Protein AF-J3ND86-F1 (afdb_monomer_lite)

Secondary structure (DSSP, 8-state):
----------GGGS-TT--EEEEEE-TT-HHHHHHHHHHHHT-TT--EEEEEE----SPPS--HHHHTT--

InterPro domains:
  IPR055411 F-box/LRR-repeat protein 15/At3g58940/PEG3-like, LRR domain [PF24758] (4-51)

Foldseek 3Di:
DDDDPDPPPDPVQADAPAQEEEDEAAQLDLVRVVVVVVVVVSHPNHNYYHYHYDYDPDRRPDDPVNVVPPD

Structure (mmCIF, N/CA/C/O backbone):
data_AF-J3ND86-F1
#
_entry.id   AF-J3ND86-F1
#
loop_
_atom_site.group_PDB
_atom_site.id
_atom_site.type_symbol
_atom_site.label_atom_id
_atom_site.label_alt_id
_atom_site.label_comp_id
_atom_site.label_asym_id
_atom_site.label_entity_id
_atom_site.label_seq_id
_atom_site.pdbx_PDB_ins_code
_atom_site.Cartn_x
_atom_site.Cartn_y
_atom_site.Cartn_z
_atom_site.occupancy
_atom_site.B_iso_or_equiv
_atom_site.auth_seq_id
_atom_site.auth_comp_id
_atom_site.auth_asym_id
_atom_site.auth_atom_id
_atom_site.pdbx_PDB_model_num
ATOM 1 N N . MET A 1 1 ? 23.976 -17.010 17.874 1.00 38.66 1 MET A N 1
ATOM 2 C CA . MET A 1 1 ? 22.568 -17.045 17.435 1.00 38.66 1 MET A CA 1
ATOM 3 C C . MET A 1 1 ? 22.206 -15.615 17.094 1.00 38.66 1 MET A C 1
ATOM 5 O O . MET A 1 1 ? 22.242 -14.780 17.984 1.00 38.66 1 MET A O 1
ATOM 9 N N . ALA A 1 2 ? 22.093 -15.298 15.809 1.00 51.6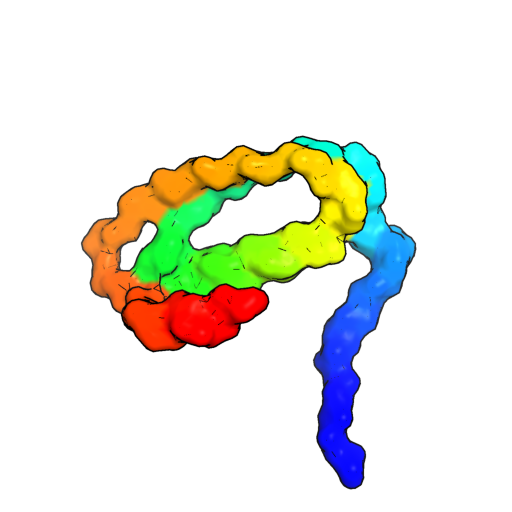2 2 ALA A N 1
ATOM 10 C CA . ALA A 1 2 ? 21.900 -13.929 15.347 1.00 51.62 2 ALA A CA 1
ATOM 11 C C . ALA A 1 2 ? 20.455 -13.733 14.881 1.00 51.62 2 ALA A C 1
ATOM 13 O O . ALA A 1 2 ? 19.929 -14.632 14.228 1.00 51.62 2 ALA A O 1
ATOM 14 N N . ARG A 1 3 ? 19.961 -12.501 15.091 1.00 54.06 3 ARG A N 1
ATOM 15 C CA . ARG A 1 3 ? 18.781 -11.855 14.474 1.00 54.06 3 ARG A CA 1
ATOM 16 C C . ARG A 1 3 ? 17.458 -12.302 15.115 1.00 54.06 3 ARG A C 1
ATOM 18 O O . ARG A 1 3 ? 17.314 -13.464 15.447 1.00 54.06 3 ARG A O 1
ATOM 25 N N . GLU A 1 4 ? 16.528 -11.412 15.448 1.00 47.38 4 GLU A N 1
ATOM 26 C CA . GLU A 1 4 ? 15.960 -10.353 14.607 1.00 47.38 4 GLU A CA 1
ATOM 27 C C . GLU A 1 4 ? 15.811 -9.006 15.346 1.00 47.38 4 GLU A C 1
ATOM 29 O O . GLU A 1 4 ? 15.071 -8.898 16.320 1.00 47.38 4 GLU A O 1
ATOM 34 N N . ASP A 1 5 ? 16.441 -7.943 14.836 1.00 49.75 5 ASP A N 1
ATOM 35 C CA . ASP A 1 5 ? 16.070 -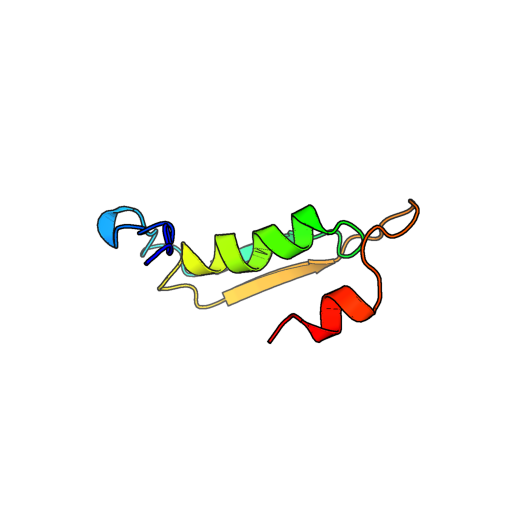6.555 15.151 1.00 49.75 5 ASP A CA 1
ATOM 36 C C . ASP A 1 5 ? 14.833 -6.176 14.320 1.00 49.75 5 ASP A C 1
ATOM 38 O O . ASP A 1 5 ? 14.888 -5.395 13.367 1.00 49.75 5 ASP A O 1
ATOM 42 N N . GLY A 1 6 ? 13.702 -6.804 14.640 1.00 57.44 6 GLY A N 1
ATOM 43 C CA . GLY A 1 6 ? 12.400 -6.364 14.163 1.00 57.44 6 GLY A CA 1
ATOM 44 C C . GLY A 1 6 ? 12.061 -5.041 14.839 1.00 57.44 6 GLY A C 1
ATOM 45 O O . GLY A 1 6 ? 12.095 -4.945 16.064 1.00 57.44 6 GLY A O 1
ATOM 46 N N . ILE A 1 7 ? 11.751 -4.011 14.050 1.00 60.78 7 ILE A N 1
ATOM 47 C CA . ILE A 1 7 ? 11.313 -2.701 14.545 1.00 60.78 7 ILE A CA 1
ATOM 48 C C . ILE A 1 7 ? 10.109 -2.933 15.473 1.00 60.78 7 ILE A C 1
ATOM 50 O O . ILE A 1 7 ? 8.997 -3.188 15.009 1.00 60.78 7 ILE A O 1
ATOM 54 N N . ASN A 1 8 ? 10.331 -2.888 16.788 1.00 58.72 8 ASN A N 1
ATOM 55 C CA . ASN A 1 8 ? 9.278 -3.022 17.785 1.00 58.72 8 ASN A CA 1
ATOM 56 C C . ASN A 1 8 ? 8.511 -1.697 17.822 1.00 58.72 8 ASN A C 1
ATOM 58 O O . ASN A 1 8 ? 8.837 -0.787 18.583 1.00 58.72 8 ASN A O 1
ATOM 62 N N . VAL A 1 9 ? 7.535 -1.548 16.924 1.00 56.78 9 VAL A N 1
ATOM 63 C CA . VAL A 1 9 ? 6.613 -0.412 16.957 1.00 56.78 9 VAL A CA 1
ATOM 64 C C . VAL A 1 9 ? 5.793 -0.558 18.234 1.00 56.78 9 VAL A C 1
ATOM 66 O O . VAL A 1 9 ? 4.872 -1.372 18.299 1.00 56.78 9 VAL A O 1
ATOM 69 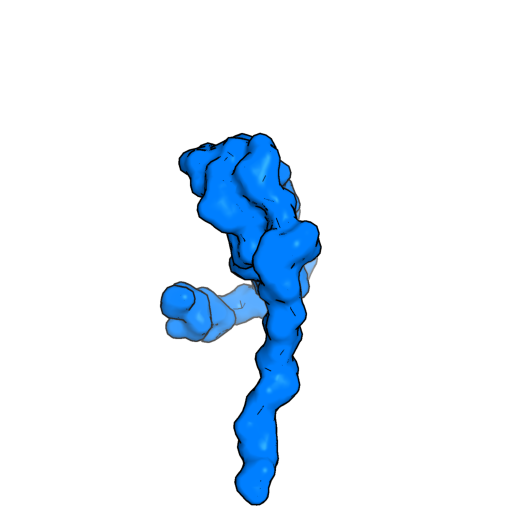N N . GLN A 1 10 ? 6.150 0.198 19.274 1.00 63.69 10 GLN A N 1
ATOM 70 C CA . GLN A 1 10 ? 5.357 0.246 20.497 1.00 63.69 10 GLN A CA 1
ATOM 71 C C . GLN A 1 10 ? 3.916 0.613 20.135 1.00 63.69 10 GLN A C 1
ATOM 73 O O . GLN A 1 10 ? 3.690 1.570 19.397 1.00 63.69 10 GLN A O 1
ATOM 78 N N . GLN A 1 11 ? 2.933 -0.100 20.689 1.00 56.53 11 GLN A N 1
ATOM 79 C CA . GLN A 1 11 ? 1.507 0.165 20.436 1.00 56.53 11 GLN A CA 1
ATOM 80 C C . GLN A 1 11 ? 1.103 1.625 20.733 1.00 56.53 11 GLN A C 1
ATOM 82 O O . GLN A 1 11 ? 0.149 2.122 20.147 1.00 56.53 11 GLN A O 1
ATOM 87 N N . SER A 1 12 ? 1.859 2.321 21.593 1.00 56.72 12 SER A N 1
ATOM 88 C CA . SER A 1 12 ? 1.692 3.750 21.908 1.00 56.72 12 SER A CA 1
ATOM 89 C C . SER A 1 12 ? 2.040 4.697 20.743 1.00 56.72 12 SER A C 1
ATOM 91 O O . SER A 1 12 ? 1.544 5.817 20.688 1.00 56.72 12 SER A O 1
ATOM 93 N N . ALA A 1 13 ? 2.878 4.267 19.793 1.00 63.00 13 ALA A N 1
ATOM 94 C CA . ALA A 1 13 ? 3.255 5.054 18.614 1.00 63.00 13 ALA A CA 1
ATOM 95 C C . ALA A 1 13 ? 2.307 4.850 17.415 1.00 63.00 13 ALA A C 1
ATOM 97 O O . ALA A 1 13 ? 2.436 5.541 16.405 1.00 63.00 13 ALA A O 1
ATOM 98 N N . MET A 1 14 ? 1.370 3.900 17.500 1.00 74.50 14 MET A N 1
ATOM 99 C CA . MET A 1 14 ? 0.411 3.618 16.432 1.00 74.50 14 MET A CA 1
ATOM 100 C C . MET A 1 14 ? -0.757 4.608 16.462 1.00 74.50 14 MET A C 1
ATOM 102 O O . MET A 1 14 ? -1.278 4.956 17.522 1.00 74.50 14 MET A O 1
ATOM 106 N N . VAL A 1 15 ? -1.218 5.036 15.287 1.00 79.00 15 VAL A N 1
ATOM 107 C CA . VAL A 1 15 ? -2.314 6.002 15.169 1.00 79.00 15 VAL A CA 1
ATOM 108 C C . VAL A 1 15 ? -3.643 5.250 15.142 1.00 79.00 15 VAL A C 1
ATOM 110 O O . VAL A 1 15 ? -4.086 4.757 14.108 1.00 79.00 15 VAL A O 1
ATOM 113 N N . GLN A 1 16 ? -4.295 5.174 16.301 1.00 82.19 16 GLN A N 1
ATOM 114 C CA . GLN A 1 16 ? -5.556 4.440 16.488 1.00 82.19 16 GLN A CA 1
ATOM 115 C C . GLN A 1 16 ? -6.808 5.222 16.053 1.00 82.19 16 GLN A C 1
ATOM 117 O O . GLN A 1 16 ? -7.890 4.656 15.940 1.00 82.19 16 GLN A O 1
ATOM 122 N N . SER A 1 17 ? -6.693 6.531 15.821 1.00 86.81 17 SER A N 1
ATOM 123 C CA . SER A 1 17 ? -7.826 7.392 15.451 1.00 86.81 17 SER A CA 1
ATOM 124 C C . SER A 1 17 ? -8.118 7.419 13.949 1.00 86.81 17 SER A C 1
ATOM 126 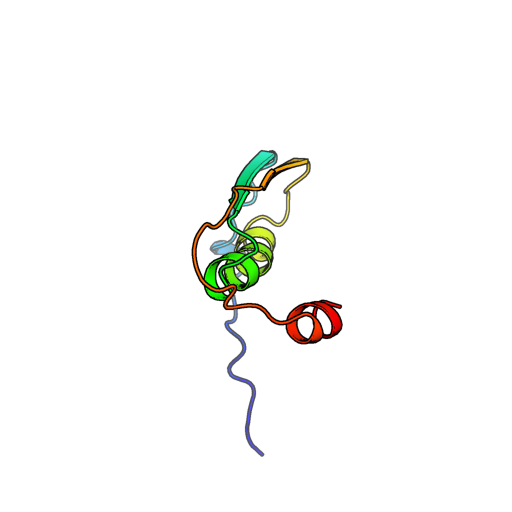O O . SER A 1 17 ? -9.189 7.871 13.539 1.00 86.81 17 SER A O 1
ATOM 128 N N . LEU A 1 18 ? -7.179 6.962 13.119 1.00 90.88 18 LEU A N 1
ATOM 129 C CA . LEU A 1 18 ? -7.282 7.055 11.670 1.00 90.88 18 LEU A CA 1
ATOM 130 C C . LEU A 1 18 ? -8.059 5.858 11.115 1.00 90.88 18 LEU A C 1
ATOM 132 O O . LEU A 1 18 ? -7.572 4.732 11.130 1.00 90.88 18 LEU A O 1
ATOM 136 N N . ARG A 1 19 ? -9.267 6.129 10.610 1.00 92.75 19 ARG A N 1
ATOM 137 C CA . ARG A 1 19 ? -10.161 5.123 10.006 1.00 92.75 19 ARG A CA 1
ATOM 138 C C . ARG A 1 19 ? -10.135 5.129 8.481 1.00 92.75 19 ARG A C 1
ATOM 140 O O . ARG A 1 19 ? -10.413 4.106 7.868 1.00 92.75 19 ARG A O 1
ATO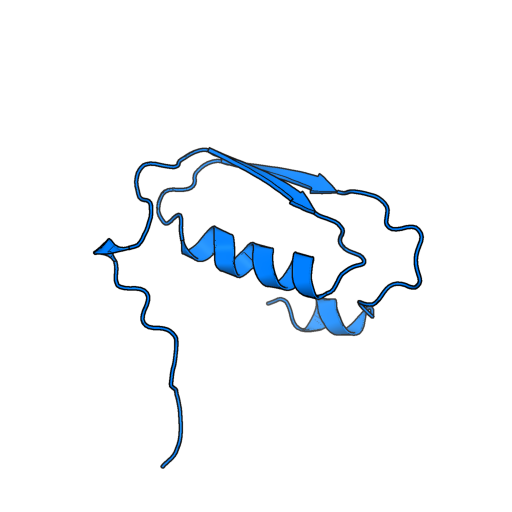M 147 N N . THR A 1 20 ? -9.749 6.248 7.871 1.00 95.69 20 THR A N 1
ATOM 148 C CA . THR A 1 20 ? -9.730 6.407 6.414 1.00 95.69 20 THR A CA 1
ATOM 149 C C . THR A 1 20 ? -8.375 6.916 5.952 1.00 95.69 20 THR A C 1
ATOM 151 O O . THR A 1 20 ? -7.916 7.958 6.417 1.00 95.69 20 THR A O 1
ATOM 154 N N . LEU A 1 21 ? -7.760 6.207 5.007 1.00 94.81 21 LEU A N 1
ATOM 155 C CA . LEU A 1 21 ? -6.488 6.565 4.386 1.00 94.81 21 LEU A CA 1
ATOM 156 C C . LEU A 1 21 ? -6.653 6.611 2.870 1.00 94.81 21 LEU A C 1
ATOM 158 O O . LEU A 1 21 ? -7.254 5.715 2.286 1.00 94.81 21 LEU A O 1
ATOM 162 N N . ALA A 1 22 ? -6.092 7.631 2.229 1.00 95.75 22 ALA A N 1
ATOM 163 C CA . ALA A 1 22 ? -5.970 7.693 0.779 1.00 95.75 22 ALA A CA 1
ATOM 164 C C . ALA A 1 22 ? -4.488 7.718 0.397 1.00 95.75 22 ALA A C 1
ATOM 166 O O . ALA A 1 22 ? -3.743 8.580 0.860 1.00 95.75 22 ALA A O 1
ATOM 167 N N . LEU A 1 23 ? -4.064 6.774 -0.440 1.00 94.50 23 LEU A N 1
ATOM 168 C CA . LEU A 1 23 ? -2.695 6.639 -0.917 1.00 94.50 23 LEU A CA 1
ATOM 169 C C . LEU A 1 23 ? -2.640 6.843 -2.423 1.00 94.50 23 LEU A C 1
ATOM 171 O O . LEU A 1 23 ? -3.379 6.226 -3.186 1.00 94.50 23 LEU A O 1
ATOM 175 N N . LYS A 1 24 ? -1.711 7.688 -2.854 1.00 94.06 24 LYS A N 1
ATOM 176 C CA . LYS A 1 24 ? -1.337 7.832 -4.254 1.00 94.06 24 LYS A CA 1
ATOM 177 C C . LYS A 1 24 ? -0.016 7.099 -4.448 1.00 94.06 24 LYS A C 1
ATOM 179 O O . LYS A 1 24 ? 0.968 7.474 -3.821 1.00 94.06 24 LYS A O 1
ATOM 184 N N . VAL A 1 25 ? -0.009 6.047 -5.262 1.00 92.06 25 VAL A N 1
ATOM 185 C CA . VAL A 1 25 ? 1.125 5.115 -5.360 1.00 92.06 25 VAL A CA 1
ATOM 186 C C . VAL A 1 25 ? 1.558 4.971 -6.813 1.00 92.06 25 VAL A C 1
ATOM 188 O O . VAL A 1 25 ? 0.737 4.721 -7.698 1.00 92.06 25 VAL A O 1
ATOM 191 N N . GLN A 1 26 ? 2.859 5.110 -7.063 1.00 91.50 26 GLN A N 1
ATOM 192 C CA . GLN A 1 26 ? 3.470 4.681 -8.321 1.00 91.50 26 GLN A CA 1
ATOM 193 C C . GLN A 1 26 ? 3.968 3.251 -8.162 1.00 91.50 26 GLN A C 1
ATOM 195 O O . GLN A 1 26 ? 5.007 3.010 -7.551 1.00 91.50 26 GLN A O 1
ATOM 200 N N . PHE A 1 27 ? 3.233 2.303 -8.735 1.00 86.25 27 PHE A N 1
ATOM 201 C CA . PHE A 1 27 ? 3.582 0.888 -8.633 1.00 86.25 27 PHE A CA 1
ATOM 202 C C . PHE A 1 27 ? 4.872 0.523 -9.366 1.00 86.25 27 PHE A C 1
ATOM 204 O O . PHE A 1 27 ? 5.468 -0.478 -9.016 1.00 86.25 27 PHE A O 1
ATOM 211 N N . GLY A 1 28 ? 5.337 1.354 -10.308 1.00 85.19 28 GLY A N 1
ATOM 212 C CA . GLY A 1 28 ? 6.621 1.187 -11.000 1.00 85.19 28 GLY A CA 1
ATOM 213 C C . GLY A 1 28 ? 7.867 1.507 -10.159 1.00 85.19 28 GLY A C 1
ATOM 214 O O . GLY A 1 28 ? 8.974 1.353 -10.668 1.00 85.19 28 GLY A O 1
ATOM 215 N N . VAL A 1 29 ? 7.700 1.961 -8.909 1.00 86.50 29 VAL A N 1
ATOM 216 C CA . VAL A 1 29 ? 8.790 2.360 -8.006 1.00 86.50 29 VAL A CA 1
ATOM 217 C C . VAL A 1 29 ? 8.788 1.456 -6.775 1.00 86.50 29 VAL A C 1
ATOM 219 O O . VAL A 1 29 ? 7.922 1.591 -5.907 1.00 86.50 29 VAL A O 1
ATOM 222 N N . GLU A 1 30 ? 9.784 0.576 -6.661 1.00 85.31 30 GLU A N 1
ATOM 223 C CA . GLU A 1 30 ? 9.861 -0.458 -5.615 1.00 85.31 30 GLU A CA 1
ATOM 224 C C . GLU A 1 30 ? 9.728 0.126 -4.202 1.00 85.31 30 GLU A C 1
ATOM 226 O O . GLU A 1 30 ? 8.963 -0.367 -3.369 1.00 85.31 30 GLU A O 1
ATOM 231 N N . MET A 1 31 ? 10.419 1.240 -3.944 1.00 86.12 31 MET A N 1
ATOM 232 C CA . MET A 1 31 ? 10.374 1.929 -2.654 1.00 86.12 31 MET A CA 1
ATOM 233 C C . MET A 1 31 ? 8.952 2.354 -2.273 1.00 86.12 31 MET A C 1
ATOM 235 O O . MET A 1 31 ? 8.555 2.207 -1.119 1.00 86.12 31 MET A O 1
ATOM 239 N N . GLN A 1 32 ? 8.171 2.871 -3.226 1.00 89.19 32 GLN A N 1
ATOM 240 C CA . GLN A 1 32 ? 6.807 3.311 -2.936 1.00 89.19 32 GLN A CA 1
ATOM 241 C C . GLN A 1 32 ? 5.907 2.130 -2.610 1.00 89.19 32 GLN A C 1
ATOM 243 O O . GLN A 1 32 ? 5.114 2.222 -1.675 1.00 89.19 32 GLN A O 1
ATOM 248 N N . VAL A 1 33 ? 6.074 1.010 -3.312 1.00 88.12 33 VAL A N 1
ATOM 249 C CA . VAL A 1 33 ? 5.309 -0.200 -3.016 1.00 88.12 33 VAL A CA 1
ATOM 250 C C . VAL A 1 33 ? 5.664 -0.754 -1.637 1.00 88.12 33 VAL A C 1
ATOM 252 O O . VAL A 1 33 ? 4.763 -1.040 -0.855 1.00 88.12 33 VAL A O 1
ATOM 255 N N . LYS A 1 34 ? 6.953 -0.809 -1.279 1.00 87.44 34 LYS A N 1
ATOM 256 C CA . LYS A 1 34 ? 7.415 -1.255 0.049 1.00 87.44 34 LYS A CA 1
ATOM 257 C C . LYS A 1 34 ? 6.918 -0.375 1.201 1.00 87.44 34 LYS A C 1
ATOM 259 O O . LYS A 1 34 ? 6.742 -0.867 2.316 1.00 87.44 34 LYS A O 1
ATOM 264 N N . LEU A 1 35 ? 6.668 0.912 0.956 1.00 89.81 35 LEU A N 1
ATOM 265 C CA . LEU A 1 35 ? 6.138 1.829 1.969 1.00 89.81 35 LEU A CA 1
ATOM 266 C C . LEU A 1 35 ? 4.653 1.608 2.269 1.00 89.81 35 LEU A C 1
ATOM 268 O O . LEU A 1 35 ? 4.231 1.871 3.394 1.00 89.81 35 LEU A O 1
ATOM 272 N N . VAL A 1 36 ? 3.865 1.089 1.323 1.00 90.56 36 VAL A N 1
ATOM 273 C CA . VAL A 1 36 ? 2.433 0.820 1.538 1.00 90.56 36 VAL A CA 1
ATOM 274 C C . VAL A 1 36 ? 2.189 -0.095 2.750 1.00 90.56 36 VAL A C 1
ATOM 276 O O . VAL A 1 36 ? 1.516 0.349 3.682 1.00 90.56 36 VAL A O 1
ATOM 279 N N . PRO A 1 37 ? 2.752 -1.317 2.843 1.00 88.06 37 PRO A N 1
ATOM 280 C CA . PRO A 1 37 ? 2.523 -2.189 3.997 1.00 88.06 37 PRO A CA 1
ATOM 281 C C . PRO A 1 37 ? 3.147 -1.652 5.294 1.00 88.06 37 PRO A C 1
ATOM 283 O O . PRO A 1 37 ? 2.716 -2.022 6.385 1.00 88.06 37 PRO A O 1
ATOM 286 N N . LEU A 1 38 ? 4.168 -0.791 5.219 1.00 88.06 38 LEU A N 1
ATOM 287 C CA . LEU A 1 38 ? 4.711 -0.107 6.400 1.00 88.06 38 LEU A CA 1
ATOM 288 C C . LEU A 1 38 ? 3.714 0.919 6.946 1.00 88.06 38 LEU A C 1
ATOM 290 O O . LEU A 1 38 ? 3.468 0.943 8.147 1.00 88.06 38 LEU A O 1
ATOM 294 N N . LEU A 1 39 ? 3.093 1.709 6.067 1.00 88.69 39 LEU A N 1
ATOM 295 C CA . LEU A 1 39 ? 2.056 2.668 6.440 1.00 88.69 39 LEU A CA 1
ATOM 296 C C . LEU A 1 39 ? 0.839 1.963 7.035 1.00 88.69 39 LEU A C 1
ATOM 298 O O . LEU A 1 39 ? 0.378 2.355 8.100 1.00 88.69 39 LEU A O 1
ATOM 302 N N . LEU A 1 40 ? 0.353 0.894 6.400 1.00 89.00 40 LEU A N 1
ATOM 303 C CA . LEU A 1 40 ? -0.822 0.165 6.888 1.00 89.00 40 LEU A CA 1
ATOM 304 C C . LEU A 1 40 ? -0.611 -0.413 8.296 1.00 89.00 40 LEU A C 1
ATOM 306 O O . LEU A 1 40 ? -1.526 -0.374 9.114 1.00 89.00 40 LEU A O 1
ATOM 310 N N . ARG A 1 41 ? 0.611 -0.850 8.631 1.00 88.12 41 ARG A N 1
ATOM 311 C CA . ARG A 1 41 ? 0.958 -1.323 9.984 1.00 88.12 41 ARG A CA 1
ATOM 312 C C . ARG A 1 41 ? 0.876 -0.239 11.066 1.00 88.12 41 ARG A C 1
ATOM 314 O O . ARG A 1 41 ? 0.718 -0.575 12.236 1.00 88.12 41 ARG A O 1
ATOM 321 N N . CYS A 1 42 ? 0.955 1.040 10.704 1.00 88.88 42 CYS A N 1
ATOM 322 C CA . CYS A 1 42 ? 0.861 2.153 11.653 1.00 88.88 42 CYS A CA 1
ATOM 323 C C . CYS A 1 42 ? -0.584 2.511 12.039 1.00 88.88 42 CYS A C 1
ATOM 325 O O . CYS A 1 42 ? -0.780 3.263 12.998 1.00 88.88 42 CYS A O 1
ATOM 327 N N . PHE A 1 43 ? -1.580 1.993 11.312 1.00 90.31 43 PHE A N 1
ATOM 328 C CA . PHE A 1 43 ? -2.995 2.343 11.459 1.00 90.31 43 PHE A CA 1
ATOM 329 C C . PHE A 1 43 ? -3.828 1.106 11.833 1.00 90.31 43 PHE A C 1
ATOM 331 O O . PHE A 1 43 ? -4.558 0.571 10.999 1.00 90.31 43 PHE A O 1
ATOM 338 N N . PRO A 1 44 ? -3.758 0.633 13.090 1.00 86.62 44 PRO A N 1
ATOM 339 C CA . PRO A 1 44 ? -4.419 -0.605 13.514 1.00 86.62 44 PRO A CA 1
ATOM 340 C C . PRO A 1 44 ? -5.954 -0.551 13.441 1.00 86.62 44 PRO A C 1
ATOM 342 O O . PRO A 1 44 ? -6.604 -1.589 13.510 1.00 86.62 44 PRO A O 1
ATOM 345 N N . CYS A 1 45 ? -6.541 0.645 13.322 1.00 90.69 45 CYS A N 1
ATOM 346 C CA . CYS A 1 45 ? -7.987 0.859 13.228 1.00 90.69 45 CYS A CA 1
ATOM 347 C C . CYS A 1 45 ? -8.423 1.378 11.847 1.00 90.69 45 CYS A C 1
ATOM 349 O O . CYS A 1 45 ? -9.491 1.979 11.734 1.00 90.69 45 CYS A O 1
ATOM 351 N N . LEU A 1 46 ? -7.598 1.185 10.812 1.00 93.50 46 LEU A N 1
ATOM 352 C CA . LEU A 1 46 ? -7.945 1.572 9.451 1.00 93.50 46 LEU A CA 1
ATOM 353 C C . LEU A 1 46 ? -9.125 0.730 8.943 1.00 93.50 46 LEU A C 1
ATOM 355 O O . LEU A 1 46 ? -9.046 -0.493 8.887 1.00 93.50 46 LEU A O 1
ATOM 359 N N . GLU A 1 47 ? -10.203 1.395 8.541 1.00 94.12 47 GLU A N 1
ATOM 360 C CA . GLU A 1 47 ? -11.414 0.770 7.999 1.00 94.12 47 GLU A CA 1
ATOM 361 C C . GLU A 1 47 ? -11.467 0.884 6.476 1.00 94.12 47 GLU A C 1
ATOM 363 O O . GLU A 1 47 ? -11.904 -0.039 5.795 1.00 94.12 47 GLU A O 1
ATOM 368 N N . THR A 1 48 ? -11.038 2.025 5.928 1.00 96.00 48 THR A N 1
ATOM 369 C CA . THR A 1 48 ? -11.129 2.316 4.495 1.00 96.00 48 THR A CA 1
ATOM 370 C C . THR A 1 48 ? -9.786 2.771 3.936 1.00 96.00 48 THR A C 1
ATOM 372 O O . THR A 1 48 ? -9.218 3.767 4.387 1.00 96.00 48 THR A O 1
ATOM 375 N N . LEU A 1 49 ? -9.312 2.075 2.901 1.00 95.31 49 LEU A N 1
ATOM 376 C CA . LEU A 1 49 ? -8.134 2.444 2.122 1.00 95.31 49 LEU A CA 1
ATOM 377 C C . LEU A 1 49 ? -8.547 2.811 0.691 1.00 95.31 49 LEU A C 1
ATOM 379 O O . LEU A 1 49 ? -9.018 1.964 -0.062 1.00 95.31 49 LEU A O 1
ATOM 383 N N . TYR A 1 50 ? -8.321 4.060 0.299 1.00 96.44 50 TYR A N 1
ATOM 384 C CA . TYR A 1 50 ? -8.423 4.508 -1.085 1.00 96.44 50 TYR A CA 1
ATOM 385 C C . TYR A 1 50 ? -7.043 4.466 -1.729 1.00 96.44 50 TYR A C 1
ATOM 387 O O . TYR A 1 50 ? -6.093 5.025 -1.184 1.00 96.44 50 TYR A O 1
ATOM 395 N N . VAL A 1 51 ? -6.923 3.845 -2.900 1.00 94.31 51 VAL A N 1
ATOM 396 C CA . VAL A 1 51 ? -5.657 3.792 -3.638 1.00 94.31 51 VAL A CA 1
ATOM 397 C C . VAL A 1 51 ? -5.840 4.418 -5.011 1.00 94.31 51 VAL A C 1
ATOM 399 O O . VAL A 1 51 ? -6.700 4.007 -5.784 1.00 94.31 51 VAL A O 1
ATOM 402 N N . MET A 1 52 ? -5.006 5.407 -5.320 1.00 94.94 52 MET A N 1
ATOM 403 C CA . MET A 1 52 ? -4.878 5.991 -6.647 1.00 94.94 52 MET A CA 1
ATOM 404 C C . MET A 1 52 ? -3.541 5.561 -7.249 1.00 94.94 52 MET A C 1
ATOM 406 O O . MET A 1 52 ? -2.479 6.023 -6.827 1.00 94.94 52 MET A O 1
ATOM 410 N N . SER A 1 53 ? -3.594 4.696 -8.259 1.00 91.12 53 SER A N 1
ATOM 411 C CA . SER A 1 53 ? -2.422 4.326 -9.050 1.00 91.12 53 SER A CA 1
ATOM 412 C C . SER A 1 53 ? -2.013 5.473 -9.968 1.00 91.12 53 SER A C 1
ATOM 414 O O . SER A 1 53 ? -2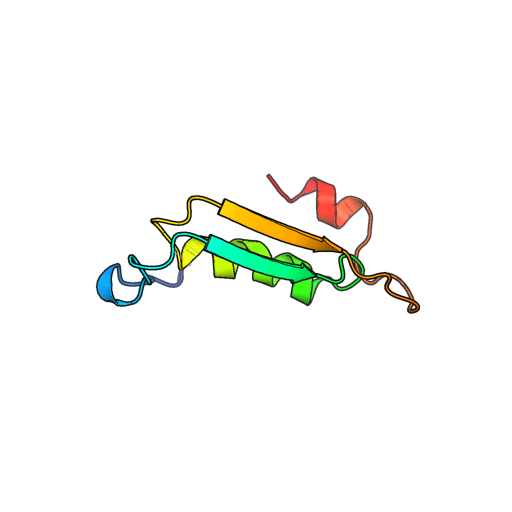.857 6.049 -10.660 1.00 91.12 53 SER A O 1
ATOM 416 N N . VAL A 1 54 ? -0.722 5.775 -10.023 1.00 91.44 54 VAL A N 1
ATOM 417 C CA . VAL A 1 54 ? -0.179 6.804 -10.914 1.00 91.44 54 VAL A CA 1
ATOM 418 C C . VAL A 1 54 ? 0.709 6.137 -11.955 1.00 91.44 54 VAL A C 1
ATOM 420 O O . VAL A 1 54 ? 1.564 5.336 -11.565 1.00 91.44 54 VAL A O 1
ATOM 423 N N . PRO A 1 55 ? 0.548 6.459 -13.251 1.00 83.88 55 PRO A N 1
ATOM 424 C CA . PRO A 1 55 ? 1.458 5.960 -14.270 1.00 83.88 55 PRO A CA 1
ATOM 425 C C . PRO A 1 55 ? 2.891 6.422 -13.975 1.00 83.88 55 PRO A C 1
ATOM 427 O O . PRO A 1 55 ? 3.123 7.541 -13.509 1.00 83.88 55 PRO A O 1
ATOM 430 N N . PHE A 1 56 ? 3.848 5.536 -14.231 1.00 82.38 56 PHE A N 1
ATOM 431 C CA . PHE A 1 56 ? 5.273 5.815 -14.130 1.00 82.38 56 PHE A CA 1
ATOM 432 C C . PHE A 1 56 ? 5.870 5.733 -15.535 1.00 82.38 56 PHE A C 1
ATOM 434 O O . PHE A 1 56 ? 5.736 4.708 -16.192 1.00 82.38 56 PHE A O 1
ATOM 441 N N . ASP A 1 57 ? 6.470 6.831 -15.992 1.00 79.38 57 ASP A N 1
ATOM 442 C CA . ASP A 1 57 ? 6.975 6.992 -17.367 1.00 79.38 57 ASP A CA 1
ATOM 443 C C . ASP A 1 57 ? 8.447 6.546 -17.519 1.00 79.38 57 ASP A C 1
ATOM 445 O O . ASP A 1 57 ? 9.025 6.608 -18.599 1.00 79.38 57 ASP A O 1
ATOM 449 N N . GLY A 1 58 ? 9.079 6.104 -16.425 1.00 77.81 58 GLY A N 1
ATOM 450 C CA . GLY A 1 58 ? 10.459 5.615 -16.411 1.00 77.81 58 GLY A CA 1
ATOM 451 C C . GLY A 1 58 ? 10.572 4.093 -16.575 1.00 77.81 58 GLY A C 1
ATOM 452 O O . GLY A 1 58 ? 9.561 3.386 -16.549 1.00 77.81 58 GLY A O 1
ATOM 453 N N . PRO A 1 59 ? 11.803 3.559 -16.701 1.00 74.19 59 PRO A N 1
ATOM 454 C CA . PRO A 1 59 ? 12.029 2.118 -16.658 1.00 74.19 59 PRO A CA 1
ATOM 455 C C . PRO A 1 59 ? 11.513 1.573 -15.326 1.00 74.19 59 PRO A C 1
ATOM 457 O O . PRO A 1 59 ? 11.921 2.046 -14.267 1.00 74.19 59 PRO A O 1
ATOM 460 N N . VAL A 1 60 ? 10.581 0.620 -15.387 1.00 70.44 60 VAL A N 1
ATOM 461 C CA . VAL A 1 60 ? 9.993 0.019 -14.188 1.00 70.44 60 VAL A CA 1
ATOM 462 C C . VAL A 1 60 ? 11.095 -0.621 -13.347 1.00 70.44 60 VAL A C 1
ATOM 464 O O . VAL A 1 60 ? 11.847 -1.463 -13.829 1.00 70.44 60 VAL A O 1
ATOM 467 N N . ASP A 1 61 ? 11.196 -0.189 -12.095 1.00 69.44 61 ASP A N 1
ATOM 468 C CA . ASP A 1 61 ? 12.187 -0.694 -11.135 1.00 69.44 61 ASP A CA 1
ATOM 469 C C . ASP A 1 61 ? 11.696 -1.982 -10.447 1.00 69.44 61 ASP A C 1
ATOM 471 O O . ASP A 1 61 ? 12.437 -2.701 -9.791 1.00 69.44 61 ASP A O 1
ATOM 475 N N . VAL A 1 62 ? 10.414 -2.309 -10.630 1.00 66.62 62 VAL A N 1
ATOM 476 C CA . VAL A 1 62 ? 9.778 -3.525 -10.118 1.00 66.62 62 VAL A CA 1
ATOM 477 C C . VAL A 1 62 ? 9.570 -4.547 -11.233 1.00 66.62 62 VAL A C 1
ATOM 479 O O . VAL A 1 62 ? 8.726 -4.380 -12.115 1.00 66.62 62 VAL A O 1
ATOM 482 N N . GLY A 1 63 ? 10.331 -5.638 -11.182 1.00 68.12 63 GLY A N 1
ATOM 483 C CA . GLY A 1 63 ? 10.072 -6.819 -12.006 1.00 68.12 63 GLY A CA 1
ATOM 484 C C . GLY A 1 63 ? 8.806 -7.562 -11.566 1.00 68.12 63 GLY A C 1
ATOM 485 O O . GLY A 1 63 ? 8.303 -7.353 -10.466 1.00 68.12 63 GLY A O 1
ATOM 486 N N . VAL A 1 64 ? 8.298 -8.470 -12.403 1.00 66.19 64 VAL A N 1
ATOM 487 C CA . VAL A 1 64 ? 7.148 -9.331 -12.048 1.00 66.19 64 VAL A CA 1
ATOM 488 C C . VAL A 1 64 ? 7.450 -10.157 -10.788 1.00 66.19 64 VAL A C 1
ATOM 490 O O . VAL A 1 64 ? 6.622 -10.201 -9.888 1.00 66.19 64 VAL A O 1
ATOM 493 N N . GLU A 1 65 ? 8.686 -10.649 -10.662 1.00 71.19 65 GLU A N 1
ATOM 494 C CA . GLU A 1 65 ? 9.213 -11.398 -9.506 1.00 71.19 65 GLU A CA 1
ATOM 495 C C . GLU A 1 65 ? 9.072 -10.655 -8.164 1.00 71.19 65 GLU A C 1
ATOM 497 O O . GLU A 1 65 ? 9.008 -11.279 -7.106 1.00 71.19 65 GLU A O 1
ATOM 502 N N . PHE A 1 66 ? 9.037 -9.315 -8.176 1.00 70.38 66 PHE A N 1
ATOM 503 C CA . PHE A 1 66 ? 8.811 -8.531 -6.960 1.00 70.38 66 PHE A CA 1
ATOM 504 C C . PHE A 1 66 ? 7.419 -8.815 -6.379 1.00 70.38 66 PHE A C 1
ATOM 506 O O . PHE A 1 66 ? 7.270 -8.876 -5.162 1.00 70.38 66 PHE A O 1
ATOM 513 N N . TRP A 1 67 ? 6.419 -9.017 -7.242 1.00 71.44 67 TRP A N 1
ATOM 514 C CA . TRP A 1 67 ? 5.031 -9.259 -6.853 1.00 71.44 67 TRP A CA 1
ATOM 515 C C . TRP A 1 67 ? 4.779 -10.693 -6.383 1.00 71.44 67 TRP A C 1
ATOM 517 O O . TRP A 1 67 ? 3.896 -10.889 -5.555 1.00 71.44 67 TRP A O 1
ATOM 527 N N . ASP A 1 68 ? 5.587 -11.663 -6.824 1.00 72.56 68 ASP A N 1
ATOM 528 C CA . ASP A 1 68 ? 5.539 -13.052 -6.337 1.00 72.56 68 ASP A CA 1
ATOM 529 C C . ASP A 1 68 ? 5.906 -13.193 -4.849 1.00 72.56 68 ASP A C 1
ATOM 531 O O . ASP A 1 68 ? 5.563 -14.189 -4.224 1.00 72.56 68 ASP A O 1
ATOM 535 N N . HIS A 1 69 ? 6.587 -12.200 -4.266 1.00 64.44 69 HIS A N 1
ATOM 536 C CA . HIS A 1 69 ? 7.014 -12.208 -2.859 1.00 64.44 69 HIS A CA 1
ATOM 537 C C . HIS A 1 69 ? 6.125 -11.352 -1.943 1.00 64.44 69 HIS A C 1
ATOM 539 O O . HIS A 1 69 ? 6.453 -11.156 -0.769 1.00 64.44 69 HIS A O 1
ATOM 545 N N . VAL A 1 70 ? 5.034 -10.790 -2.471 1.00 58.44 70 VAL A N 1
ATOM 546 C CA . VAL A 1 70 ? 4.059 -10.015 -1.694 1.00 58.44 70 VAL A CA 1
ATOM 547 C C . VAL A 1 70 ? 2.937 -10.965 -1.255 1.00 58.44 70 VAL A C 1
ATOM 549 O O . VAL A 1 70 ? 1.850 -10.938 -1.825 1.00 58.44 70 VAL A O 1
ATOM 552 N N . ASP A 1 71 ? 3.236 -11.834 -0.283 1.00 50.16 71 ASP A N 1
ATOM 553 C CA . ASP A 1 71 ? 2.249 -12.648 0.459 1.00 50.16 71 ASP A CA 1
ATOM 554 C C . ASP A 1 71 ? 1.430 -11.803 1.456 1.00 50.16 71 ASP A C 1
ATOM 556 O O . ASP A 1 71 ? 2.023 -10.939 2.155 1.00 50.16 71 ASP A O 1
#

pLDDT: mean 78.83, std 15.07, range [38.66, 96.44]

Organism: Oryza brachyantha (NCBI:txid4533)

Sequence (71 aa):
MAREDGINVQQSAMVQSLRTLALKVQFGVEMQVKLVPLLLRCFPCLETLYVMSVPFDGPVDVGVEFWDHVD

Radius of gyration: 14.93 Å; chains: 1; bounding box: 34×25×39 Å